Protein AF-C0CRW0-F1 (afdb_monomer_lite)

Organism: Blautia hydrogenotrophica (strain DSM 10507 / JCM 14656 / S5a33) (NCBI:txid476272)

Foldseek 3Di:
DDDDPPPPPDPDDPPPPPDDQLLLDPPPDDDDDDDPVVSLLVVLVVLLCCCLVVLDELVVSCVRNVHDSVSNVCSLAPVCCVVPVPSSVSSVVSHVVCVVCVVVVVVVVVVVVVVVVVVD

Structure (mmCIF, N/CA/C/O backbone):
data_AF-C0CRW0-F1
#
_entry.id   AF-C0CRW0-F1
#
loop_
_atom_site.group_PDB
_atom_site.id
_atom_site.type_symbol
_atom_site.label_atom_id
_atom_site.label_alt_id
_atom_site.label_comp_id
_atom_site.label_asym_id
_atom_site.label_entity_id
_atom_site.label_seq_id
_atom_site.pdbx_PDB_ins_code
_atom_site.Cartn_x
_atom_site.Cartn_y
_atom_site.Cartn_z
_atom_site.occupancy
_atom_site.B_iso_or_equiv
_atom_site.auth_seq_id
_atom_site.auth_comp_id
_atom_site.auth_asym_id
_atom_site.auth_atom_id
_atom_site.pdbx_PDB_model_num
ATOM 1 N N . MET A 1 1 ? -3.087 -41.222 -7.190 1.00 38.38 1 MET A N 1
ATOM 2 C CA . MET A 1 1 ? -2.159 -40.185 -7.693 1.00 38.38 1 MET A CA 1
ATOM 3 C C . MET A 1 1 ? -2.960 -38.925 -7.987 1.00 38.38 1 MET A C 1
ATOM 5 O O . MET A 1 1 ? -3.630 -38.859 -9.009 1.00 38.38 1 MET A O 1
ATOM 9 N N . PHE A 1 2 ? -2.995 -37.972 -7.055 1.00 33.22 2 PHE A N 1
ATOM 10 C CA . PHE A 1 2 ? -3.750 -36.730 -7.232 1.00 33.22 2 PHE A CA 1
ATOM 11 C C . PHE A 1 2 ? -2.905 -35.746 -8.040 1.00 33.22 2 PHE A C 1
ATOM 13 O O . PHE A 1 2 ? -1.959 -35.157 -7.524 1.00 33.22 2 PHE A O 1
ATOM 20 N N . GLY A 1 3 ? -3.226 -35.621 -9.329 1.00 33.12 3 GLY A N 1
ATOM 21 C CA . GLY A 1 3 ? -2.618 -34.647 -10.228 1.00 33.12 3 GLY A CA 1
ATOM 22 C C . GLY A 1 3 ? -2.916 -33.226 -9.758 1.00 33.12 3 GLY A C 1
ATOM 23 O O . GLY A 1 3 ? -4.021 -32.714 -9.942 1.00 33.12 3 GLY A O 1
ATOM 24 N N . VAL A 1 4 ? -1.921 -32.594 -9.141 1.00 36.91 4 VAL A N 1
ATOM 25 C CA . VAL A 1 4 ? -1.934 -31.174 -8.795 1.00 36.91 4 VAL A CA 1
ATOM 26 C C . VAL A 1 4 ? -1.886 -30.396 -10.108 1.00 36.91 4 VAL A C 1
ATOM 28 O O . VAL A 1 4 ? -0.855 -30.323 -10.768 1.00 36.91 4 VAL A O 1
ATOM 31 N N . LYS A 1 5 ? -3.033 -29.852 -10.528 1.00 34.50 5 LYS A N 1
ATOM 32 C CA . LYS A 1 5 ? -3.110 -28.942 -11.674 1.00 34.50 5 LYS A CA 1
ATOM 33 C C . LYS A 1 5 ? -2.309 -27.682 -11.351 1.00 34.50 5 LYS A C 1
ATOM 35 O O . LYS A 1 5 ? -2.785 -26.810 -10.624 1.00 34.50 5 LYS A O 1
ATOM 40 N N . GLU A 1 6 ? -1.112 -27.588 -11.915 1.00 35.00 6 GLU A N 1
ATOM 41 C CA . GLU A 1 6 ? -0.299 -26.376 -11.950 1.00 35.00 6 GLU A CA 1
ATOM 42 C C . GLU A 1 6 ? -1.090 -25.251 -12.627 1.00 35.00 6 GLU A C 1
ATOM 44 O O . GLU A 1 6 ? -1.242 -25.193 -13.851 1.00 35.00 6 GLU A O 1
ATOM 49 N N . LYS A 1 7 ? -1.623 -24.330 -11.821 1.00 37.19 7 LYS A N 1
ATOM 50 C CA . LYS A 1 7 ? -2.166 -23.075 -12.333 1.00 37.19 7 LYS A CA 1
ATOM 51 C C . LYS A 1 7 ? -1.000 -22.181 -12.737 1.00 37.19 7 LYS A C 1
ATOM 53 O O . LYS A 1 7 ? -0.491 -21.405 -11.936 1.00 37.19 7 LYS A O 1
ATOM 58 N N . LYS A 1 8 ? -0.595 -22.301 -14.004 1.00 34.94 8 LYS A N 1
ATOM 59 C CA . LYS A 1 8 ? 0.290 -21.354 -14.690 1.00 34.94 8 LYS A CA 1
ATOM 60 C C . LYS A 1 8 ? -0.346 -19.964 -14.613 1.00 34.94 8 LYS A C 1
ATOM 62 O O . LYS A 1 8 ? -1.304 -19.676 -15.327 1.00 34.94 8 LYS A O 1
ATOM 67 N N . ASN A 1 9 ? 0.152 -19.119 -13.718 1.00 34.34 9 ASN A N 1
ATOM 68 C CA . ASN A 1 9 ? -0.249 -17.722 -13.653 1.00 34.34 9 ASN A CA 1
ATOM 69 C C . ASN A 1 9 ? 0.609 -16.963 -14.677 1.00 34.34 9 ASN A C 1
ATOM 71 O O . ASN A 1 9 ? 1.774 -16.661 -14.427 1.00 34.34 9 ASN A O 1
ATOM 75 N N . LEU A 1 10 ? 0.061 -16.771 -15.880 1.00 39.09 10 LEU A N 1
ATOM 76 C CA . LEU A 1 10 ? 0.697 -16.004 -16.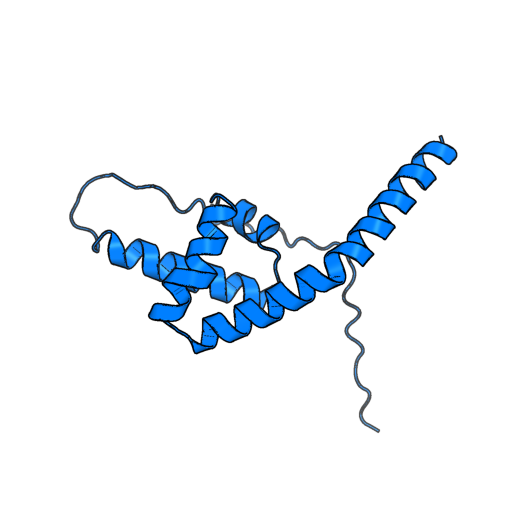950 1.00 39.09 10 LEU A CA 1
ATOM 77 C C . LEU A 1 10 ? 0.865 -14.533 -16.516 1.00 39.09 10 LEU A C 1
ATOM 79 O O . LEU A 1 10 ? -0.101 -13.927 -16.041 1.00 39.09 10 LEU A O 1
ATOM 83 N N . PRO A 1 11 ? 2.039 -13.912 -16.727 1.00 39.12 11 PRO A N 1
ATOM 84 C CA . PRO A 1 11 ? 2.223 -12.490 -16.488 1.00 39.12 11 PRO A CA 1
ATOM 85 C C . PRO A 1 11 ? 1.564 -11.704 -17.627 1.00 39.12 11 PRO A C 1
ATOM 87 O O . PRO A 1 11 ? 2.028 -11.750 -18.760 1.00 39.12 11 PRO A O 1
ATOM 90 N N . GLY A 1 12 ? 0.495 -10.960 -17.335 1.00 40.34 12 GLY A N 1
ATOM 91 C CA . GLY A 1 12 ? -0.013 -9.955 -18.280 1.00 40.34 12 GLY A CA 1
ATOM 92 C C . GLY A 1 12 ? -1.493 -10.007 -18.640 1.00 40.34 12 GLY A C 1
ATOM 93 O O . GLY A 1 12 ? -1.842 -9.634 -19.751 1.00 40.34 12 GLY A O 1
ATOM 94 N N . GLN A 1 13 ? -2.382 -10.377 -17.718 1.00 27.84 13 GLN A N 1
ATOM 95 C CA . GLN A 1 13 ? -3.794 -10.008 -17.850 1.00 27.84 13 GLN A CA 1
ATOM 96 C C . GLN A 1 13 ? -4.194 -9.090 -16.697 1.00 27.84 13 GLN A C 1
ATOM 98 O O . GLN A 1 13 ? -4.720 -9.520 -15.673 1.00 27.84 13 GLN A O 1
ATOM 103 N N . VAL A 1 14 ? -3.931 -7.792 -16.869 1.00 35.91 14 VAL A N 1
ATOM 104 C CA . VAL A 1 14 ? -4.728 -6.756 -16.204 1.00 35.91 14 VAL A CA 1
ATOM 105 C C . VAL A 1 14 ? -6.151 -6.940 -16.711 1.00 35.91 14 VAL A C 1
ATOM 107 O O . 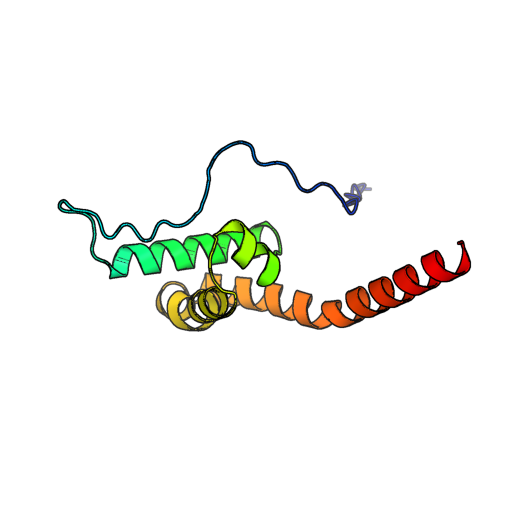VAL A 1 14 ? -6.472 -6.547 -17.828 1.00 35.91 14 VAL A O 1
ATOM 110 N N . LYS A 1 15 ? -6.990 -7.613 -15.920 1.00 29.75 15 LYS A N 1
ATOM 111 C CA . LYS A 1 15 ? -8.422 -7.669 -16.187 1.00 29.75 15 LYS A CA 1
ATOM 112 C C . LYS A 1 15 ? -8.930 -6.232 -16.196 1.00 29.75 15 LYS A C 1
ATOM 114 O O . LYS A 1 15 ? -8.904 -5.566 -15.159 1.00 29.75 15 LYS A O 1
ATOM 119 N N . GLU A 1 16 ? -9.360 -5.754 -17.360 1.00 31.44 16 GLU A N 1
ATOM 120 C CA . GLU A 1 16 ? -10.208 -4.573 -17.452 1.00 31.44 16 GLU A CA 1
ATOM 121 C C . GLU A 1 16 ? -11.491 -4.875 -16.676 1.00 31.44 16 GLU A C 1
ATOM 123 O O . GLU A 1 16 ? -12.440 -5.473 -17.181 1.00 31.44 16 GLU A O 1
ATOM 128 N N . HIS A 1 17 ? -11.510 -4.496 -15.401 1.00 34.44 17 HIS A N 1
ATOM 129 C CA . HIS A 1 17 ? -12.745 -4.412 -14.648 1.00 34.44 17 HIS A CA 1
ATOM 130 C C . HIS A 1 17 ? -13.521 -3.218 -15.203 1.00 34.44 17 HIS A C 1
ATOM 132 O O . HIS A 1 17 ? -13.300 -2.075 -14.805 1.00 34.44 17 HIS A O 1
ATOM 138 N N . LYS A 1 18 ? -14.405 -3.496 -16.165 1.00 35.28 18 LYS A N 1
ATOM 139 C CA . LYS A 1 18 ? -15.432 -2.564 -16.626 1.00 35.28 18 LYS A CA 1
ATOM 140 C C . LYS A 1 18 ? -16.204 -2.028 -15.410 1.00 35.28 18 LYS A C 1
ATOM 142 O O . LYS A 1 18 ? -16.812 -2.798 -14.672 1.00 35.28 18 LYS A O 1
ATOM 147 N N . GLY A 1 19 ? -16.162 -0.707 -15.237 1.00 37.53 19 GLY A N 1
ATOM 148 C CA . GLY A 1 19 ? -17.216 0.090 -14.610 1.00 37.53 19 GLY A CA 1
ATOM 149 C C . GLY A 1 19 ? -17.359 0.013 -13.094 1.00 37.53 19 GLY A C 1
ATOM 150 O O . GLY A 1 19 ? -18.357 -0.517 -12.629 1.00 37.53 19 GLY A O 1
ATOM 151 N N . LYS A 1 20 ? -16.427 0.625 -12.351 1.00 38.69 20 LYS A N 1
ATOM 152 C CA . LYS A 1 20 ? -16.700 1.559 -11.236 1.00 38.69 20 LYS A CA 1
ATOM 153 C C . LYS A 1 20 ? -15.464 2.451 -11.130 1.00 38.69 20 LYS A C 1
ATOM 155 O O . LYS A 1 20 ? -14.394 1.943 -10.801 1.00 38.69 20 LYS A O 1
ATOM 160 N N . ASP A 1 21 ? -15.573 3.740 -11.434 1.00 39.72 21 ASP A N 1
ATOM 161 C CA . ASP A 1 21 ? -14.530 4.697 -11.064 1.00 39.72 21 ASP A CA 1
ATOM 162 C C . ASP A 1 21 ? -14.461 4.728 -9.530 1.00 39.72 21 ASP A C 1
ATOM 164 O O . ASP A 1 21 ? -15.139 5.521 -8.883 1.00 39.72 21 ASP A O 1
ATOM 168 N N . LEU A 1 22 ? -13.655 3.852 -8.913 1.00 47.34 22 LEU A N 1
ATOM 169 C CA . LEU A 1 22 ? -13.299 3.931 -7.490 1.00 47.34 22 LEU A CA 1
ATOM 170 C C . LEU A 1 22 ? -12.311 5.089 -7.273 1.00 47.34 22 LEU A C 1
ATOM 172 O O . LEU A 1 22 ? -11.294 4.963 -6.595 1.00 47.34 22 LEU A O 1
ATOM 176 N N . ARG A 1 23 ? -12.598 6.255 -7.854 1.00 46.44 23 ARG A N 1
ATOM 177 C CA . ARG A 1 23 ? -12.066 7.502 -7.335 1.00 46.44 23 ARG A CA 1
ATOM 178 C C . ARG A 1 23 ? -12.862 7.736 -6.066 1.00 46.44 23 ARG A C 1
ATOM 180 O O . ARG A 1 23 ? -13.997 8.192 -6.125 1.00 46.44 23 ARG A O 1
ATOM 187 N N . ILE A 1 24 ? -12.289 7.332 -4.937 1.00 52.66 24 ILE A N 1
ATOM 188 C CA . ILE A 1 24 ? -12.845 7.539 -3.600 1.00 52.66 24 ILE A CA 1
ATOM 189 C C . ILE A 1 24 ? -12.991 9.062 -3.450 1.00 52.66 24 ILE A C 1
ATOM 191 O O . ILE A 1 24 ? -12.021 9.798 -3.257 1.00 52.66 24 ILE A O 1
ATOM 195 N N . HIS A 1 25 ? -14.192 9.546 -3.777 1.00 45.16 25 HIS A N 1
ATOM 196 C CA . HIS A 1 25 ? -14.472 10.951 -4.004 1.00 45.16 25 HIS A CA 1
ATOM 197 C C . HIS A 1 25 ? -14.239 11.704 -2.697 1.00 45.16 25 HIS A C 1
ATOM 199 O O . HIS A 1 25 ? -14.829 11.375 -1.675 1.00 45.16 25 HIS A O 1
ATOM 205 N N . CYS A 1 26 ? -13.459 12.780 -2.719 1.00 43.31 26 CYS A N 1
ATOM 206 C CA . CYS A 1 26 ? -13.577 13.806 -1.688 1.00 43.31 26 CYS A CA 1
ATOM 207 C C . CYS A 1 26 ? -14.964 14.474 -1.838 1.00 43.31 26 CYS A C 1
ATOM 209 O O . CYS A 1 26 ? -15.065 15.555 -2.410 1.00 43.31 26 CYS A O 1
ATOM 211 N N . LYS A 1 27 ? -16.063 13.806 -1.453 1.00 43.22 27 LYS A N 1
ATOM 212 C CA . LYS A 1 27 ? -17.395 14.422 -1.404 1.00 43.22 27 LYS A CA 1
ATOM 213 C C . LYS A 1 27 ? -17.487 15.236 -0.120 1.00 43.22 27 LYS A C 1
ATOM 215 O O . LYS A 1 27 ? -18.125 14.826 0.839 1.00 43.22 27 LYS A O 1
ATOM 220 N N . ASN A 1 28 ? -16.879 16.418 -0.129 1.00 46.22 28 ASN A N 1
ATOM 221 C CA . ASN A 1 28 ? -17.463 17.535 0.603 1.00 46.22 28 ASN A CA 1
ATOM 222 C C . ASN A 1 28 ? -18.630 18.046 -0.246 1.00 46.22 28 ASN A C 1
ATOM 224 O O . ASN A 1 28 ? -18.483 18.981 -1.026 1.00 46.22 28 ASN A O 1
ATOM 228 N N . SER A 1 29 ? -19.778 17.384 -0.159 1.00 42.66 29 SER A N 1
ATOM 229 C CA . SER A 1 29 ? -21.022 17.930 -0.691 1.00 42.66 29 SER A CA 1
ATOM 230 C C . SER A 1 29 ? -22.182 17.359 0.109 1.00 42.66 29 SER A C 1
ATOM 232 O O . SER A 1 29 ? -22.571 16.218 -0.116 1.00 42.66 29 SER A O 1
ATOM 234 N N . SER A 1 30 ? -22.650 18.178 1.051 1.00 50.38 30 SER A N 1
ATOM 235 C CA . SER A 1 30 ? -24.062 18.450 1.331 1.00 50.38 30 SER A CA 1
ATOM 236 C C . SER A 1 30 ? -24.978 17.246 1.609 1.00 50.38 30 SER A C 1
ATOM 238 O O . SER A 1 30 ? -25.162 16.387 0.759 1.00 50.38 30 SER A O 1
ATOM 240 N N . PHE A 1 31 ? -25.668 17.301 2.754 1.00 41.66 31 PHE A N 1
ATOM 241 C CA . PHE A 1 31 ? -26.795 16.450 3.177 1.00 41.66 31 PHE A CA 1
ATOM 242 C C . PHE A 1 31 ? -26.431 15.141 3.910 1.00 41.66 31 PHE A C 1
ATOM 244 O O . PHE A 1 31 ? -26.306 14.077 3.319 1.00 41.66 31 PHE A O 1
ATOM 251 N N . GLY A 1 32 ? -26.324 15.241 5.243 1.00 52.97 32 GLY A N 1
ATOM 252 C CA . GLY A 1 32 ? -26.782 14.215 6.199 1.00 52.97 32 GLY A CA 1
ATOM 253 C C . GLY A 1 32 ? -26.197 12.798 6.125 1.00 52.97 32 GLY A C 1
ATOM 254 O O . GLY A 1 32 ? -26.875 11.867 6.549 1.00 52.97 32 GLY A O 1
ATOM 255 N N . GLY A 1 33 ? -24.992 12.616 5.581 1.00 49.47 33 GLY A N 1
ATOM 256 C CA . GLY A 1 33 ? -24.321 11.313 5.474 1.00 49.47 33 GLY A CA 1
ATOM 257 C C . GLY A 1 33 ? -23.489 10.919 6.707 1.00 49.47 33 GLY A C 1
ATOM 258 O O . GLY A 1 33 ? -23.242 11.770 7.565 1.00 49.47 33 GLY A O 1
ATOM 259 N N . PRO A 1 34 ? -23.048 9.643 6.790 1.00 51.53 34 PRO A N 1
ATOM 260 C CA . PRO A 1 34 ? -22.268 9.106 7.908 1.00 51.53 34 PRO A CA 1
ATOM 261 C C . PRO A 1 34 ? -21.008 9.938 8.171 1.00 51.53 34 PRO A C 1
ATOM 263 O O . PRO A 1 34 ? -20.503 10.642 7.291 1.00 51.53 34 PRO A O 1
ATOM 266 N N . SER A 1 35 ? -20.533 9.904 9.414 1.00 62.19 35 SER A N 1
ATOM 267 C CA . SER A 1 35 ? -19.481 10.794 9.892 1.00 62.19 35 SER A CA 1
ATOM 268 C C . SER A 1 35 ? -18.201 10.644 9.056 1.00 62.19 35 SER A C 1
ATOM 270 O O . SER A 1 35 ? -17.893 9.577 8.531 1.00 62.19 35 SER A O 1
ATOM 272 N N . LEU A 1 36 ? -17.401 11.711 8.946 1.00 61.91 36 LEU A N 1
ATOM 273 C CA . LEU A 1 36 ? -16.122 11.691 8.211 1.00 61.91 36 LEU A CA 1
ATOM 274 C C . LEU A 1 36 ? -15.167 10.567 8.661 1.00 61.91 36 LEU A C 1
ATOM 276 O O . LEU A 1 36 ? -14.250 10.218 7.917 1.00 61.91 36 LEU A O 1
ATOM 280 N N . LYS A 1 37 ? -15.356 10.025 9.871 1.00 66.81 37 LYS A N 1
ATOM 281 C CA . LYS A 1 37 ? -14.587 8.893 10.391 1.00 66.81 37 LYS A CA 1
ATOM 282 C C . LYS A 1 37 ? -14.972 7.588 9.696 1.00 66.81 37 LYS A C 1
ATOM 284 O O . LYS A 1 37 ? -14.079 6.922 9.181 1.00 66.81 37 LYS A O 1
ATOM 289 N N . ASP A 1 38 ? -16.265 7.314 9.556 1.00 73.56 38 ASP A N 1
ATOM 290 C CA . ASP A 1 38 ? -16.788 6.072 8.970 1.00 73.56 38 ASP A CA 1
ATOM 291 C C . ASP A 1 38 ? -16.273 5.868 7.533 1.00 73.56 38 ASP A C 1
ATOM 293 O O . ASP A 1 38 ? -15.786 4.801 7.169 1.00 73.56 38 ASP A O 1
ATOM 297 N N . TYR A 1 39 ? -16.234 6.943 6.740 1.00 80.19 39 TYR A N 1
ATOM 298 C CA . TYR A 1 39 ? -15.705 6.920 5.371 1.00 80.19 39 TYR A CA 1
ATOM 299 C C . TYR A 1 39 ? -14.211 6.552 5.281 1.00 80.19 39 TYR A C 1
ATOM 301 O O . TYR A 1 39 ? -13.756 5.921 4.322 1.00 80.19 39 TYR A O 1
ATOM 309 N N . ILE A 1 40 ? -13.411 6.974 6.263 1.00 81.31 40 ILE A N 1
ATOM 310 C CA . ILE A 1 40 ? -11.972 6.680 6.295 1.00 81.31 40 ILE A CA 1
ATOM 311 C C . ILE A 1 40 ? -11.739 5.231 6.737 1.00 81.31 40 ILE A C 1
ATOM 313 O O . ILE A 1 40 ? -10.811 4.583 6.242 1.00 81.31 40 ILE A O 1
ATOM 317 N N . GLU A 1 41 ? -12.579 4.731 7.639 1.00 83.44 41 GLU A N 1
ATOM 318 C CA . GLU A 1 41 ? -12.537 3.358 8.139 1.00 83.44 41 GLU A CA 1
ATOM 319 C C . GLU A 1 41 ? -12.929 2.354 7.048 1.00 83.44 41 GLU A C 1
ATOM 321 O O . GLU A 1 41 ? -12.159 1.432 6.759 1.00 83.44 41 GLU A O 1
ATOM 326 N N . GLU A 1 42 ? -14.046 2.590 6.355 1.00 85.56 42 GLU A N 1
ATOM 327 C CA . GLU A 1 42 ? -14.484 1.770 5.218 1.00 85.56 42 GLU A CA 1
ATOM 328 C C . GLU A 1 42 ? -13.409 1.708 4.125 1.00 85.56 42 GLU A C 1
ATOM 330 O O . GLU A 1 42 ? -13.041 0.624 3.659 1.00 85.56 42 GLU A O 1
ATOM 335 N N . ARG A 1 43 ? -12.804 2.856 3.783 1.00 87.31 43 ARG A N 1
ATOM 336 C CA . ARG A 1 43 ? -11.710 2.915 2.803 1.00 87.31 43 ARG A CA 1
ATOM 337 C C . ARG A 1 43 ? -10.520 2.049 3.211 1.00 87.31 43 ARG A C 1
ATOM 339 O O . ARG A 1 43 ? -9.947 1.358 2.365 1.00 87.31 43 ARG A O 1
ATOM 346 N N . ALA A 1 44 ? -10.106 2.105 4.477 1.00 88.19 44 ALA A N 1
ATOM 347 C CA . ALA A 1 44 ? -8.960 1.335 4.956 1.00 88.19 44 ALA A CA 1
ATOM 348 C C . ALA A 1 44 ? -9.209 -0.176 4.819 1.00 88.19 44 ALA A C 1
ATOM 350 O O . ALA A 1 44 ? -8.321 -0.910 4.374 1.00 88.19 44 ALA A O 1
ATOM 351 N N . ILE A 1 45 ? -10.429 -0.624 5.124 1.00 89.69 45 ILE A N 1
ATOM 352 C CA . ILE A 1 45 ? -10.846 -2.024 4.998 1.00 89.69 45 ILE A CA 1
ATOM 353 C C . ILE A 1 45 ? -10.888 -2.457 3.524 1.00 89.69 45 ILE A C 1
ATOM 355 O O . ILE A 1 45 ? -10.354 -3.514 3.178 1.00 89.69 45 ILE A O 1
ATOM 359 N N . GLU A 1 46 ? -11.455 -1.646 2.628 1.00 90.25 46 GLU A N 1
ATOM 360 C CA . GLU A 1 46 ? -11.487 -1.945 1.188 1.00 90.25 46 GLU A CA 1
ATOM 361 C C . GLU A 1 46 ? -10.083 -2.071 0.581 1.00 90.25 46 GLU A C 1
ATOM 363 O O . GLU A 1 46 ? -9.792 -3.022 -0.154 1.00 90.25 46 GLU A O 1
ATOM 368 N N . ILE A 1 47 ? -9.190 -1.134 0.916 1.00 90.94 47 ILE A N 1
ATOM 369 C CA . ILE A 1 47 ? -7.790 -1.137 0.478 1.00 90.94 47 ILE A CA 1
ATOM 370 C C . ILE A 1 47 ? -7.084 -2.410 0.952 1.00 90.94 47 ILE A C 1
ATOM 372 O O . ILE A 1 47 ? -6.384 -3.058 0.169 1.00 90.94 47 ILE A O 1
ATOM 376 N N . ALA A 1 48 ? -7.269 -2.779 2.219 1.00 91.06 48 ALA A N 1
ATOM 377 C CA . ALA A 1 48 ? -6.648 -3.956 2.810 1.00 91.06 48 ALA A CA 1
ATOM 378 C C . ALA A 1 48 ? -7.113 -5.251 2.137 1.00 91.06 48 ALA A C 1
ATOM 380 O O . ALA A 1 48 ? -6.290 -6.068 1.719 1.00 91.06 48 ALA A O 1
ATOM 381 N N . ASN A 1 49 ? -8.426 -5.394 1.954 1.00 91.81 49 ASN A N 1
ATOM 382 C CA . ASN A 1 49 ? -9.019 -6.536 1.266 1.00 91.81 49 ASN A CA 1
ATOM 383 C C . ASN A 1 49 ? -8.516 -6.652 -0.175 1.00 91.81 49 ASN A C 1
ATOM 385 O O . ASN A 1 49 ? -8.214 -7.750 -0.641 1.00 91.81 49 ASN A O 1
ATOM 389 N N . TYR A 1 50 ? -8.368 -5.527 -0.878 1.00 92.44 50 TYR A N 1
ATOM 390 C CA . TYR A 1 50 ? -7.813 -5.525 -2.227 1.00 92.44 50 TYR A CA 1
ATOM 391 C C . TYR A 1 50 ? -6.351 -5.994 -2.264 1.00 92.44 50 TYR A C 1
ATOM 393 O O . TYR A 1 50 ? -5.985 -6.785 -3.135 1.00 92.44 50 TYR A O 1
ATOM 401 N N . ILE A 1 51 ? -5.521 -5.540 -1.318 1.00 91.50 51 ILE A N 1
ATOM 402 C CA . ILE A 1 51 ? -4.112 -5.951 -1.224 1.00 91.50 51 ILE A CA 1
ATOM 403 C C . ILE A 1 51 ? -4.006 -7.455 -0.981 1.00 91.50 51 ILE A C 1
ATOM 405 O O . ILE A 1 51 ? -3.236 -8.112 -1.671 1.00 91.50 51 ILE A O 1
ATOM 409 N N . VAL A 1 52 ? -4.790 -8.003 -0.049 1.00 91.88 52 VAL A N 1
ATOM 410 C CA . VAL A 1 52 ? -4.755 -9.438 0.275 1.00 91.88 52 VAL A CA 1
ATOM 411 C C . VAL A 1 52 ? -5.293 -10.285 -0.880 1.00 91.88 52 VAL A C 1
ATOM 413 O O . VAL A 1 52 ? -4.698 -11.302 -1.225 1.00 91.88 52 VAL A O 1
ATOM 416 N N . LYS A 1 53 ? -6.386 -9.859 -1.522 1.00 92.25 53 LYS A N 1
ATOM 417 C CA . LYS A 1 53 ? -7.024 -10.614 -2.609 1.00 92.25 53 LYS A CA 1
ATOM 418 C C . LYS A 1 53 ? -6.171 -10.682 -3.876 1.00 92.25 53 LYS A C 1
ATOM 420 O O . LYS A 1 53 ? -6.061 -11.743 -4.481 1.00 92.25 53 LYS A O 1
ATOM 425 N N . GLU A 1 54 ? -5.593 -9.556 -4.288 1.00 91.00 54 GLU A N 1
ATOM 426 C CA . GLU A 1 54 ? -4.857 -9.447 -5.557 1.00 91.00 54 GLU A CA 1
ATOM 427 C C . GLU A 1 54 ? -3.333 -9.498 -5.377 1.00 91.00 54 GLU A C 1
ATOM 429 O O . GLU A 1 54 ? -2.589 -9.347 -6.344 1.00 91.00 54 GLU A O 1
ATOM 434 N N . ASN A 1 55 ? -2.848 -9.658 -4.141 1.00 89.44 55 ASN A N 1
ATOM 435 C CA . ASN A 1 55 ? -1.434 -9.509 -3.779 1.00 89.44 55 ASN A CA 1
ATOM 436 C C . ASN A 1 55 ? -0.809 -8.201 -4.304 1.00 89.44 55 ASN A C 1
ATOM 438 O O . ASN A 1 55 ? 0.362 -8.142 -4.689 1.00 89.44 55 ASN A O 1
ATOM 442 N N . ALA A 1 56 ? -1.618 -7.140 -4.359 1.00 89.69 56 ALA A N 1
ATOM 443 C CA . ALA A 1 56 ? -1.276 -5.911 -5.054 1.00 89.69 56 ALA A CA 1
ATOM 444 C C . ALA A 1 56 ? -0.232 -5.078 -4.296 1.00 89.69 56 ALA A C 1
ATOM 446 O O . ALA A 1 56 ? -0.255 -4.942 -3.073 1.00 89.69 56 ALA A O 1
ATOM 447 N N . THR A 1 57 ? 0.651 -4.420 -5.048 1.00 90.81 57 THR A N 1
ATOM 448 C CA . THR A 1 57 ? 1.606 -3.459 -4.479 1.00 90.81 57 THR A CA 1
ATOM 449 C C . THR A 1 57 ? 0.916 -2.145 -4.108 1.00 90.81 57 THR A C 1
ATOM 451 O O . THR A 1 57 ? 0.002 -1.694 -4.799 1.00 90.81 57 THR A O 1
ATOM 454 N N . VAL A 1 58 ? 1.451 -1.426 -3.114 1.00 89.06 58 VAL A N 1
ATOM 455 C CA . VAL A 1 58 ? 0.974 -0.079 -2.724 1.00 89.06 58 VAL A CA 1
ATOM 456 C C . VAL A 1 58 ? 0.843 0.867 -3.923 1.00 89.06 58 VAL A C 1
ATOM 458 O O . VAL A 1 58 ? -0.082 1.670 -4.001 1.00 89.06 58 VAL A O 1
ATOM 461 N N . ARG A 1 59 ? 1.753 0.762 -4.901 1.00 87.19 59 ARG A N 1
ATOM 462 C CA . ARG A 1 59 ? 1.735 1.573 -6.128 1.00 87.19 59 ARG A CA 1
ATOM 463 C C . ARG A 1 59 ? 0.522 1.275 -7.013 1.00 87.19 59 ARG A C 1
ATOM 465 O O . ARG A 1 59 ? 0.003 2.201 -7.629 1.00 87.19 59 ARG A O 1
ATOM 472 N N . GLN A 1 60 ? 0.121 0.010 -7.120 1.00 88.62 60 GLN A N 1
ATOM 473 C CA . GLN A 1 60 ? -1.048 -0.407 -7.899 1.00 88.62 60 GLN A CA 1
ATOM 474 C C . GLN A 1 60 ? -2.336 -0.006 -7.187 1.00 88.62 60 GLN A C 1
ATOM 476 O O . GLN A 1 60 ? -3.220 0.571 -7.813 1.00 88.62 60 GLN A O 1
ATOM 481 N N . THR A 1 61 ? -2.399 -0.225 -5.876 1.00 89.62 61 THR A N 1
ATOM 482 C CA . THR A 1 61 ? -3.540 0.161 -5.043 1.00 89.62 61 THR A CA 1
ATOM 483 C C . THR A 1 61 ? -3.763 1.673 -5.081 1.00 89.62 61 THR A C 1
ATOM 485 O O . THR A 1 61 ? -4.855 2.124 -5.405 1.00 89.62 61 THR A O 1
ATOM 488 N N . ALA A 1 62 ? -2.709 2.474 -4.904 1.00 88.62 62 ALA A N 1
ATOM 489 C CA . ALA A 1 62 ? -2.775 3.934 -5.014 1.00 88.62 62 ALA A CA 1
ATOM 490 C C . ALA A 1 62 ? -3.365 4.413 -6.354 1.00 88.62 62 ALA A C 1
ATOM 492 O O . ALA A 1 62 ? -4.218 5.295 -6.379 1.00 88.62 62 ALA A O 1
ATOM 493 N N . LYS A 1 63 ? -2.952 3.796 -7.471 1.00 88.88 63 LYS A N 1
ATOM 494 C CA . LYS A 1 63 ? -3.500 4.110 -8.799 1.00 88.88 63 LYS A CA 1
ATOM 495 C C . LYS A 1 63 ? -4.974 3.729 -8.930 1.00 88.88 63 LYS A C 1
ATOM 497 O O . LYS A 1 63 ? -5.725 4.488 -9.524 1.00 88.88 63 LYS A O 1
ATOM 502 N N . LYS A 1 64 ? -5.370 2.573 -8.391 1.00 86.44 64 LYS A N 1
ATOM 503 C CA . LYS A 1 64 ? -6.743 2.065 -8.490 1.00 86.44 64 LYS A CA 1
ATOM 504 C C . LYS A 1 64 ? -7.739 2.905 -7.689 1.00 86.44 64 LYS A C 1
ATOM 506 O O . LYS A 1 64 ? -8.819 3.182 -8.186 1.00 86.44 64 LYS A O 1
ATOM 511 N N . PHE A 1 65 ? -7.362 3.303 -6.477 1.00 84.25 65 PHE A N 1
ATOM 512 C CA . PHE A 1 65 ? -8.227 4.056 -5.562 1.00 84.25 65 PHE A CA 1
ATOM 513 C C . PHE A 1 65 ? -8.084 5.584 -5.705 1.00 84.25 65 PHE A C 1
ATOM 515 O O . PHE A 1 65 ? -8.761 6.344 -5.015 1.00 84.25 65 PHE A O 1
ATOM 522 N N . GLY A 1 66 ? -7.182 6.056 -6.574 1.00 87.06 66 GLY A N 1
ATOM 523 C CA . GLY A 1 66 ? -6.954 7.486 -6.803 1.00 87.06 66 GLY A CA 1
ATOM 524 C C . GLY A 1 66 ? -6.363 8.228 -5.599 1.00 87.06 66 GLY A C 1
ATOM 525 O O . GLY A 1 66 ? -6.590 9.425 -5.445 1.00 87.06 66 GLY A O 1
ATOM 526 N N . VAL A 1 67 ? -5.613 7.533 -4.741 1.00 86.75 67 VAL A N 1
ATOM 527 C CA . VAL A 1 67 ? -5.025 8.080 -3.507 1.00 86.75 67 VAL A CA 1
ATOM 528 C C . VAL A 1 67 ? -3.501 8.090 -3.566 1.00 86.75 67 VAL A C 1
ATOM 530 O O . VAL A 1 67 ? -2.870 7.358 -4.329 1.00 86.75 67 VAL A O 1
ATOM 533 N N . SER A 1 68 ? -2.874 8.921 -2.733 1.00 88.00 68 SER A N 1
ATOM 534 C CA . SER A 1 68 ? -1.415 8.948 -2.646 1.00 88.00 68 SER A CA 1
ATOM 535 C C . SER A 1 68 ? -0.875 7.664 -2.000 1.00 88.00 68 SER A C 1
ATOM 537 O O . SER A 1 68 ? -1.513 7.067 -1.132 1.00 88.00 68 SER A O 1
ATOM 539 N N . LYS A 1 69 ? 0.342 7.248 -2.374 1.00 88.56 69 LYS A N 1
ATOM 540 C CA . LYS A 1 69 ? 0.990 6.066 -1.772 1.00 88.56 69 LYS A CA 1
ATOM 541 C C . LYS A 1 69 ? 1.147 6.202 -0.258 1.00 88.56 69 LYS A C 1
ATOM 543 O O . LYS A 1 69 ? 0.979 5.222 0.456 1.00 88.56 69 LYS A O 1
ATOM 548 N N . SER A 1 70 ? 1.465 7.405 0.218 1.00 87.06 70 SER A N 1
ATOM 549 C CA . SER A 1 70 ? 1.613 7.691 1.645 1.00 87.06 70 SER A CA 1
ATOM 550 C C . SER A 1 70 ? 0.279 7.564 2.378 1.00 87.06 70 SER A C 1
ATOM 552 O O . SER A 1 70 ? 0.253 7.069 3.498 1.00 87.06 70 SER A O 1
ATOM 554 N N . THR A 1 71 ? -0.833 7.940 1.732 1.00 89.31 71 THR A N 1
ATOM 555 C CA . THR A 1 71 ? -2.185 7.733 2.272 1.00 89.31 71 THR A CA 1
ATOM 556 C C . THR A 1 71 ? -2.495 6.245 2.411 1.00 89.31 71 THR A C 1
ATOM 558 O O . THR A 1 71 ? -2.907 5.827 3.483 1.00 89.31 71 THR A O 1
ATOM 561 N N . VAL A 1 72 ? -2.208 5.437 1.381 1.00 89.75 72 VAL A N 1
ATOM 562 C CA . VAL A 1 72 ? -2.390 3.972 1.439 1.00 89.75 72 VAL A CA 1
ATOM 563 C C . VAL A 1 72 ? -1.548 3.354 2.553 1.00 89.75 72 VAL A C 1
ATOM 565 O O . VAL A 1 72 ? -2.034 2.496 3.279 1.00 89.75 72 VAL A O 1
ATOM 568 N N . HIS A 1 73 ? -0.297 3.795 2.713 1.00 89.75 73 HIS A N 1
ATOM 569 C CA . HIS A 1 73 ? 0.548 3.318 3.805 1.00 89.75 73 HIS A CA 1
ATOM 570 C C . HIS A 1 73 ? -0.069 3.627 5.168 1.00 89.75 73 HIS A C 1
ATOM 572 O O . HIS A 1 73 ? -0.290 2.692 5.926 1.00 89.75 73 HIS A O 1
ATOM 578 N N . LYS A 1 74 ? -0.411 4.893 5.442 1.00 89.88 74 LYS A N 1
ATOM 579 C CA . LYS A 1 74 ? -1.042 5.294 6.710 1.00 89.88 74 LYS A CA 1
ATOM 580 C C . LYS A 1 74 ? -2.338 4.523 6.975 1.00 89.88 74 LYS A C 1
ATOM 582 O O . LYS A 1 74 ? -2.556 4.057 8.089 1.00 89.88 74 LYS A O 1
ATOM 587 N N . ASP A 1 75 ? -3.169 4.334 5.951 1.00 89.50 75 ASP A N 1
ATOM 588 C CA . ASP A 1 75 ? -4.417 3.573 6.063 1.00 89.50 75 ASP A CA 1
ATOM 589 C C . ASP A 1 75 ? -4.167 2.114 6.472 1.00 89.50 75 ASP A C 1
ATOM 591 O O . ASP A 1 75 ? -4.843 1.607 7.360 1.00 89.50 75 ASP A O 1
ATOM 595 N N . VAL A 1 76 ? -3.175 1.447 5.876 1.00 88.25 76 VAL A N 1
ATOM 596 C CA . VAL A 1 76 ? -2.902 0.019 6.119 1.00 88.25 76 VAL A CA 1
ATOM 597 C C . VAL A 1 76 ? -2.093 -0.220 7.396 1.00 88.25 76 VAL A C 1
ATOM 599 O O . VAL A 1 76 ? -2.297 -1.233 8.060 1.00 88.25 76 VAL A O 1
ATOM 602 N N . THR A 1 77 ? -1.157 0.665 7.748 1.00 87.19 77 THR A N 1
ATOM 603 C CA . THR A 1 77 ? -0.273 0.451 8.907 1.00 87.19 77 THR A CA 1
ATOM 604 C C . THR A 1 77 ? -0.816 1.036 10.199 1.00 87.19 77 THR A C 1
ATOM 606 O O . THR A 1 77 ? -0.642 0.419 11.244 1.00 87.19 77 THR A O 1
ATOM 609 N N . GLU 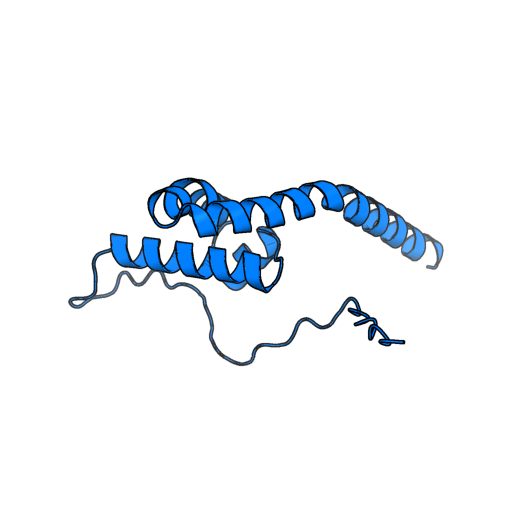A 1 78 ? -1.445 2.211 10.151 1.00 87.88 78 GLU A N 1
ATOM 610 C CA . GLU A 1 78 ? -1.920 2.901 11.356 1.00 87.88 78 GLU A CA 1
ATOM 611 C C . GLU A 1 78 ? -3.404 2.606 11.581 1.00 87.88 78 GLU A C 1
ATOM 613 O O . GLU A 1 78 ? -3.776 2.017 12.594 1.00 87.88 78 GLU A O 1
ATOM 618 N N . ARG A 1 79 ? -4.253 2.953 10.607 1.00 87.44 79 ARG A N 1
ATOM 619 C CA . ARG A 1 79 ? -5.716 2.928 10.779 1.00 87.44 79 ARG A CA 1
ATOM 620 C C . ARG A 1 79 ? -6.275 1.512 10.822 1.00 87.44 79 ARG A C 1
ATOM 622 O O . ARG A 1 79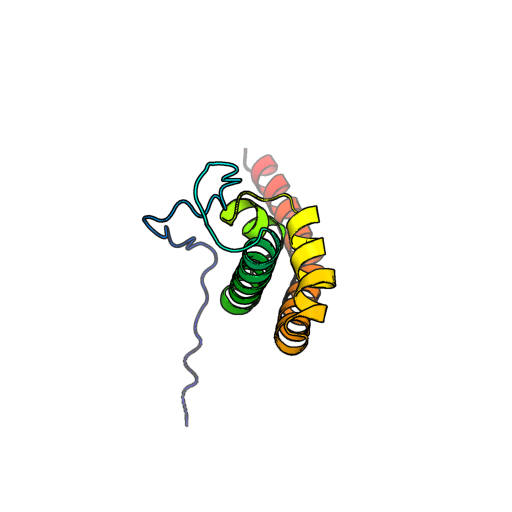 ? -7.012 1.156 11.734 1.00 87.44 79 ARG A O 1
ATOM 629 N N . LEU A 1 80 ? -5.876 0.673 9.872 1.00 89.06 80 LEU A N 1
ATOM 630 C CA . LEU A 1 80 ? -6.342 -0.708 9.793 1.00 89.06 80 LEU A CA 1
ATOM 631 C C . LEU A 1 80 ? -5.918 -1.540 11.008 1.00 89.06 80 LEU A C 1
ATOM 633 O O . LEU A 1 80 ? -6.658 -2.428 11.411 1.00 89.06 80 LEU A O 1
ATOM 637 N N . CYS A 1 81 ? -4.763 -1.249 11.611 1.00 88.25 81 CYS A N 1
ATOM 638 C CA . CYS A 1 81 ? -4.303 -1.950 12.810 1.00 88.25 81 CYS A CA 1
ATOM 639 C C . CYS A 1 81 ? -5.259 -1.736 13.998 1.00 88.25 81 CYS A C 1
ATOM 641 O O . CYS A 1 81 ? -5.496 -2.662 14.768 1.00 88.25 81 CYS A O 1
ATOM 643 N N . GLN A 1 82 ? -5.843 -0.538 14.104 1.00 85.88 82 GLN A N 1
ATOM 644 C CA . GLN A 1 82 ? -6.806 -0.182 15.150 1.00 85.88 82 GLN A CA 1
ATOM 645 C C . GLN A 1 82 ? -8.194 -0.791 14.904 1.00 85.88 82 GLN A C 1
ATOM 647 O O . GLN A 1 82 ? -8.875 -1.147 15.859 1.00 85.88 82 GLN A O 1
ATOM 652 N N . LEU A 1 83 ? -8.600 -0.934 13.638 1.00 86.38 83 LEU A N 1
ATOM 653 C CA . LEU A 1 83 ? -9.919 -1.459 13.261 1.00 86.38 83 LEU A CA 1
ATOM 654 C C . LEU A 1 83 ? -9.947 -2.989 13.185 1.00 86.38 83 LEU A C 1
ATOM 656 O O . LEU A 1 83 ? -10.839 -3.639 13.721 1.00 86.38 83 LEU A O 1
ATOM 660 N N . ASN A 1 84 ? -8.984 -3.576 12.473 1.00 86.31 84 ASN A N 1
ATOM 661 C CA . ASN A 1 84 ? -8.900 -5.011 12.242 1.00 86.31 84 ASN A CA 1
ATOM 662 C C . ASN A 1 84 ? -7.429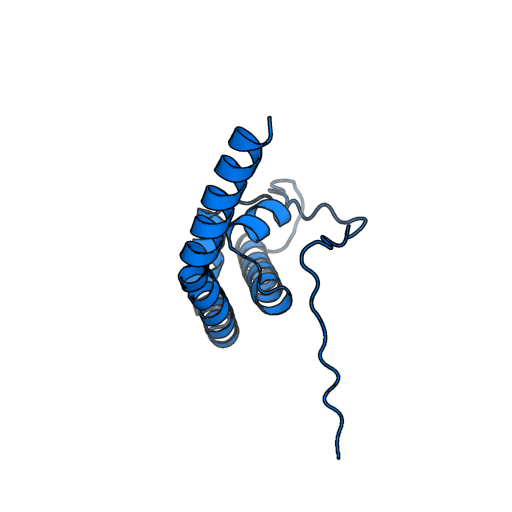 -5.473 12.200 1.00 86.31 84 ASN A C 1
ATOM 664 O O . ASN A 1 84 ? -6.817 -5.547 11.123 1.00 86.31 84 ASN A O 1
ATOM 668 N N . PRO A 1 85 ? -6.856 -5.849 13.358 1.00 89.19 85 PRO A N 1
ATOM 669 C CA . PRO A 1 85 ? -5.459 -6.270 13.440 1.00 89.19 85 PRO A CA 1
ATOM 670 C C . PRO A 1 85 ? -5.180 -7.559 12.652 1.00 89.19 85 PRO A C 1
ATOM 672 O O . PRO A 1 85 ? -4.060 -7.771 12.175 1.00 89.19 85 PRO A O 1
ATOM 675 N N . MET A 1 86 ? -6.189 -8.415 12.454 1.00 90.50 86 MET A N 1
ATOM 676 C CA . MET A 1 86 ? -6.020 -9.663 11.710 1.00 90.50 86 MET A CA 1
ATOM 677 C C . MET A 1 86 ? -5.800 -9.415 10.223 1.00 90.50 86 MET A C 1
ATOM 679 O O . MET A 1 86 ? -4.849 -9.943 9.639 1.00 90.50 86 MET A O 1
ATOM 683 N N . LEU A 1 87 ? -6.627 -8.556 9.629 1.00 89.38 87 LEU A N 1
ATOM 684 C CA . LEU A 1 87 ? -6.481 -8.165 8.231 1.00 89.38 87 LEU A CA 1
ATOM 685 C C . LEU A 1 87 ? -5.195 -7.352 8.011 1.00 89.38 87 LEU A C 1
ATOM 687 O O . LEU A 1 87 ? -4.511 -7.540 7.003 1.00 89.38 87 LEU A O 1
ATOM 691 N N . ALA A 1 88 ? -4.807 -6.518 8.983 1.00 90.44 88 ALA A N 1
ATOM 692 C CA . ALA A 1 88 ? -3.547 -5.777 8.943 1.00 90.44 88 ALA A CA 1
ATOM 693 C C . ALA A 1 88 ? -2.322 -6.700 8.881 1.00 90.44 88 ALA A C 1
ATOM 695 O O . ALA A 1 88 ? -1.426 -6.482 8.064 1.00 90.44 88 ALA A O 1
ATOM 696 N N . SER A 1 89 ? -2.298 -7.769 9.683 1.00 91.75 89 SER A N 1
ATOM 697 C CA . SER A 1 89 ? -1.218 -8.763 9.651 1.00 91.75 89 SER A CA 1
ATOM 698 C C . SER A 1 89 ? -1.125 -9.471 8.293 1.00 91.75 89 SER A C 1
ATOM 700 O O . SER A 1 89 ? -0.033 -9.644 7.748 1.00 91.75 89 SER A O 1
ATOM 702 N N . GLN A 1 90 ? -2.266 -9.830 7.696 1.00 91.69 90 GLN A N 1
ATOM 703 C CA . GLN A 1 90 ? -2.304 -10.453 6.369 1.00 91.69 90 GLN A CA 1
ATOM 704 C C . GLN A 1 90 ? -1.794 -9.508 5.278 1.00 91.69 90 GLN A C 1
ATOM 706 O O . GLN A 1 90 ? -0.914 -9.880 4.499 1.00 91.69 90 GLN A O 1
ATOM 711 N N . ALA A 1 91 ? -2.289 -8.267 5.258 1.00 90.50 91 ALA A N 1
ATOM 712 C CA . ALA A 1 91 ? -1.827 -7.251 4.322 1.00 90.50 91 ALA A CA 1
ATOM 713 C C . ALA A 1 91 ? -0.322 -6.989 4.491 1.00 90.50 91 ALA A C 1
ATOM 715 O O . ALA A 1 91 ? 0.403 -6.875 3.502 1.00 90.50 91 ALA A O 1
ATOM 716 N N . ARG A 1 92 ? 0.178 -6.966 5.733 1.00 91.88 92 ARG A N 1
ATOM 717 C CA . ARG A 1 92 ? 1.602 -6.787 6.026 1.00 91.88 92 ARG A CA 1
ATOM 718 C C . ARG A 1 92 ? 2.460 -7.902 5.430 1.00 91.88 92 ARG A C 1
ATOM 720 O O . ARG A 1 92 ? 3.431 -7.589 4.750 1.00 91.88 92 ARG A O 1
ATOM 727 N N . LYS A 1 93 ? 2.065 -9.169 5.590 1.00 92.56 93 LYS A N 1
ATOM 728 C CA . LYS A 1 93 ? 2.777 -10.316 4.992 1.00 92.56 93 LYS A CA 1
ATOM 729 C C . LYS A 1 93 ? 2.904 -10.178 3.473 1.00 92.56 93 LYS A C 1
ATOM 731 O O . LYS A 1 93 ? 3.996 -10.322 2.931 1.00 92.56 93 LYS A O 1
ATOM 736 N N . VAL A 1 94 ? 1.809 -9.833 2.793 1.00 91.25 94 VAL A N 1
ATOM 737 C CA . VAL A 1 94 ? 1.795 -9.617 1.334 1.00 91.25 94 VAL A CA 1
ATOM 738 C C . VAL A 1 94 ? 2.724 -8.469 0.927 1.00 91.25 94 VAL A C 1
ATOM 740 O O . VAL A 1 94 ? 3.457 -8.567 -0.061 1.00 91.25 94 VAL A O 1
ATOM 743 N N . LEU A 1 95 ? 2.717 -7.3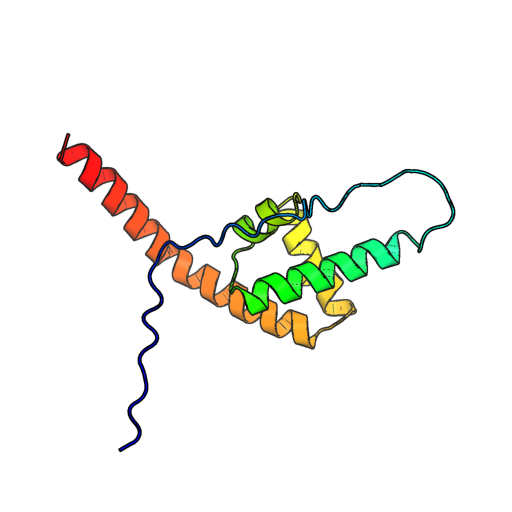68 1.680 1.00 89.19 95 LEU A N 1
ATOM 744 C CA . LEU A 1 95 ? 3.590 -6.225 1.413 1.00 89.19 95 LEU A CA 1
ATOM 745 C C . LEU A 1 95 ? 5.070 -6.554 1.641 1.00 89.19 95 LEU A C 1
ATOM 747 O O . LEU A 1 95 ? 5.916 -6.093 0.872 1.00 89.19 95 LEU A O 1
ATOM 751 N N . ASP A 1 96 ? 5.382 -7.358 2.653 1.00 90.94 96 ASP A N 1
ATOM 752 C CA . ASP A 1 96 ? 6.750 -7.762 2.972 1.00 90.94 96 ASP A CA 1
ATOM 753 C C . ASP A 1 96 ? 7.329 -8.696 1.897 1.00 90.94 96 ASP A C 1
ATOM 755 O O . ASP A 1 96 ? 8.485 -8.520 1.503 1.00 90.94 96 ASP A O 1
ATOM 759 N N . VAL A 1 97 ? 6.530 -9.618 1.345 1.00 90.50 97 VAL A N 1
ATOM 760 C CA . VAL A 1 97 ? 6.922 -10.440 0.181 1.00 90.50 97 VAL A CA 1
ATOM 761 C C . VAL A 1 97 ? 7.208 -9.551 -1.031 1.00 90.50 97 VAL A C 1
ATOM 763 O O . VAL A 1 97 ? 8.294 -9.596 -1.606 1.00 90.50 97 VAL A O 1
ATOM 766 N N . ASN A 1 98 ? 6.287 -8.640 -1.355 1.00 88.88 98 ASN A N 1
ATOM 767 C CA . ASN A 1 98 ? 6.459 -7.698 -2.464 1.00 88.88 98 ASN A CA 1
ATOM 768 C C . ASN A 1 98 ? 7.707 -6.807 -2.311 1.00 88.88 98 ASN A C 1
ATOM 770 O O . ASN A 1 98 ? 8.325 -6.407 -3.303 1.00 88.88 98 ASN A O 1
ATOM 774 N N . LYS A 1 99 ? 8.080 -6.454 -1.075 1.00 88.69 99 LYS A N 1
ATOM 775 C CA . LYS A 1 99 ? 9.287 -5.671 -0.791 1.00 88.69 99 LYS A CA 1
ATOM 776 C C . LYS A 1 99 ? 10.554 -6.476 -1.078 1.00 88.69 99 LYS A C 1
ATOM 778 O O . LYS A 1 99 ? 11.479 -5.922 -1.669 1.00 88.69 99 LYS A O 1
ATOM 783 N N . GLN A 1 100 ? 10.574 -7.753 -0.706 1.00 89.50 100 GLN A N 1
ATOM 784 C CA . GLN A 1 100 ? 11.700 -8.657 -0.957 1.00 89.50 100 GLN A CA 1
ATOM 785 C C . GLN A 1 100 ? 11.884 -8.919 -2.458 1.00 89.50 100 GLN A C 1
ATOM 787 O O . GLN A 1 100 ? 12.979 -8.760 -2.996 1.00 89.50 100 GLN A O 1
ATOM 792 N N . GLU A 1 101 ? 10.796 -9.204 -3.174 1.00 90.06 101 GLU A N 1
ATOM 793 C CA . GLU A 1 101 ? 10.834 -9.510 -4.611 1.00 90.06 101 GLU A CA 1
ATOM 794 C C . GLU A 1 101 ? 11.120 -8.289 -5.499 1.00 90.06 101 GLU A C 1
ATOM 796 O O . GLU A 1 101 ? 11.503 -8.423 -6.667 1.00 90.06 101 GLU A O 1
ATOM 801 N N . ARG A 1 102 ? 10.970 -7.068 -4.967 1.00 90.19 102 ARG A N 1
ATOM 802 C CA . ARG A 1 102 ? 11.167 -5.828 -5.731 1.00 90.19 102 ARG A CA 1
ATOM 803 C C . ARG A 1 102 ? 12.533 -5.763 -6.412 1.00 90.19 102 ARG A C 1
ATOM 805 O O . ARG A 1 102 ? 12.619 -5.228 -7.518 1.00 90.19 102 ARG A O 1
ATOM 812 N N . HIS A 1 103 ? 13.583 -6.273 -5.774 1.00 90.75 103 HIS A N 1
ATOM 813 C CA . HIS A 1 103 ? 14.934 -6.251 -6.337 1.00 90.75 103 HIS A CA 1
ATOM 814 C C . HIS A 1 103 ? 15.072 -7.189 -7.538 1.00 90.75 103 HIS A C 1
ATOM 816 O O . HIS A 1 103 ? 15.667 -6.804 -8.543 1.00 90.75 103 HIS A O 1
ATOM 822 N N . ILE A 1 104 ? 14.427 -8.355 -7.486 1.00 89.38 104 ILE A N 1
ATOM 823 C CA . ILE A 1 104 ? 14.365 -9.305 -8.603 1.00 89.38 104 ILE A CA 1
ATOM 824 C C . ILE A 1 104 ? 13.657 -8.645 -9.790 1.00 89.38 104 ILE A C 1
ATOM 826 O O . ILE A 1 104 ? 14.181 -8.600 -10.905 1.00 89.38 104 ILE A O 1
ATOM 830 N N . ARG A 1 105 ? 12.498 -8.026 -9.535 1.00 87.81 105 ARG A N 1
ATOM 831 C CA . ARG A 1 105 ? 11.754 -7.288 -10.563 1.00 87.81 105 ARG A CA 1
ATOM 832 C C . ARG A 1 105 ? 12.550 -6.103 -11.126 1.00 87.81 105 ARG A C 1
ATOM 834 O O . ARG A 1 105 ? 12.476 -5.836 -12.323 1.00 87.81 105 ARG A O 1
ATOM 841 N N . GLY A 1 106 ? 13.305 -5.395 -10.284 1.00 89.62 106 GLY A N 1
ATOM 842 C CA . GLY A 1 106 ? 14.182 -4.296 -10.694 1.00 89.62 106 GLY A CA 1
ATOM 843 C C . GLY A 1 106 ? 15.315 -4.755 -11.613 1.00 89.62 106 GLY A C 1
ATOM 844 O O . GLY A 1 106 ? 15.539 -4.136 -12.651 1.00 89.62 106 GLY A O 1
ATOM 845 N N . GLY A 1 107 ? 15.973 -5.871 -11.284 1.00 93.06 107 GLY A N 1
ATOM 846 C CA . GLY A 1 107 ? 17.031 -6.456 -12.111 1.00 93.06 107 GLY A CA 1
ATOM 847 C C . GLY A 1 107 ? 16.537 -6.864 -13.501 1.00 93.06 107 GLY A C 1
ATOM 848 O O . GLY A 1 107 ? 17.168 -6.527 -14.504 1.00 93.06 107 GLY A O 1
ATOM 849 N N . LEU A 1 108 ? 15.363 -7.505 -13.577 1.00 90.88 108 LEU A N 1
ATOM 850 C CA . LEU A 1 108 ? 14.730 -7.863 -14.852 1.00 90.88 108 LEU A CA 1
ATOM 851 C C . LEU A 1 108 ? 14.396 -6.628 -15.701 1.00 90.88 108 LEU A C 1
ATOM 853 O O . LEU A 1 108 ? 14.641 -6.639 -16.904 1.00 90.88 108 LEU A O 1
ATOM 857 N N . ALA A 1 109 ? 13.890 -5.556 -15.082 1.00 90.44 109 ALA A N 1
ATOM 858 C CA . ALA A 1 109 ? 13.574 -4.313 -15.785 1.00 90.44 109 ALA A CA 1
ATOM 859 C C . ALA A 1 109 ? 14.824 -3.652 -16.389 1.00 90.44 109 ALA A C 1
ATOM 861 O O . ALA A 1 109 ? 14.789 -3.197 -17.532 1.00 90.44 109 ALA A O 1
ATOM 862 N N . THR A 1 110 ? 15.938 -3.631 -15.649 1.00 90.50 110 THR A N 1
ATOM 863 C CA . THR A 1 110 ? 17.218 -3.128 -16.164 1.00 90.50 110 THR A CA 1
ATOM 864 C C . THR A 1 110 ? 17.721 -4.001 -17.310 1.00 90.50 110 THR A C 1
ATOM 866 O O . THR A 1 110 ? 18.031 -3.472 -18.373 1.00 90.50 110 THR A O 1
ATOM 869 N N . ARG A 1 111 ? 17.742 -5.330 -17.144 1.00 88.75 111 ARG A N 1
ATOM 870 C CA . ARG A 1 111 ? 18.184 -6.259 -18.198 1.00 88.75 111 ARG A CA 1
ATOM 871 C C . ARG A 1 111 ? 17.402 -6.061 -19.498 1.00 88.75 111 ARG A C 1
ATOM 873 O O . ARG A 1 111 ? 18.000 -5.968 -20.565 1.00 88.75 111 ARG A O 1
ATOM 880 N N . GLU A 1 112 ? 16.081 -5.953 -19.399 1.00 88.56 112 GLU A N 1
ATOM 881 C CA . GLU A 1 112 ? 15.203 -5.757 -20.553 1.00 88.56 112 GLU A CA 1
ATOM 882 C C . GLU A 1 112 ? 15.452 -4.409 -21.247 1.00 88.56 112 GLU A C 1
ATOM 884 O O . GLU A 1 112 ? 15.578 -4.363 -22.471 1.00 88.56 112 GLU A O 1
ATOM 889 N N . LYS A 1 113 ? 15.624 -3.322 -20.475 1.00 88.31 113 LYS A N 1
ATOM 890 C CA . LYS A 1 113 ? 15.962 -1.992 -21.012 1.00 88.31 113 LYS A CA 1
ATOM 891 C C . LYS A 1 113 ? 17.194 -2.052 -21.918 1.00 88.31 113 LYS A C 1
ATOM 893 O O . LYS A 1 113 ? 17.160 -1.506 -23.015 1.00 88.31 113 LYS A O 1
ATOM 898 N N . TYR A 1 114 ? 18.267 -2.708 -21.476 1.00 87.44 114 TYR A N 1
ATOM 899 C CA . TYR A 1 114 ? 19.510 -2.780 -22.250 1.00 87.44 114 TYR A CA 1
ATOM 900 C C . TYR A 1 114 ? 19.454 -3.798 -23.395 1.00 87.44 114 TYR A C 1
ATOM 902 O O . TYR A 1 114 ? 20.057 -3.547 -24.436 1.00 87.44 114 TYR A O 1
ATOM 910 N N . ARG A 1 115 ? 18.672 -4.882 -23.271 1.00 85.00 115 ARG A N 1
ATOM 911 C CA . ARG A 1 115 ? 18.437 -5.822 -24.382 1.00 85.00 115 ARG A CA 1
ATOM 912 C C . ARG A 1 115 ? 17.795 -5.127 -25.585 1.00 85.00 115 ARG A C 1
ATOM 914 O O . ARG A 1 115 ? 18.228 -5.338 -26.711 1.00 85.00 115 ARG A O 1
ATOM 921 N N . HIS A 1 116 ? 16.804 -4.270 -25.347 1.00 78.62 116 HIS A N 1
ATOM 922 C CA . HIS A 1 116 ? 16.142 -3.513 -26.414 1.00 78.62 116 HIS A CA 1
ATOM 923 C C . HIS A 1 116 ? 17.007 -2.407 -27.020 1.00 78.62 116 HIS A C 1
ATOM 925 O O . HIS A 1 116 ? 16.801 -2.057 -28.175 1.00 78.62 116 HIS A O 1
ATOM 931 N N . ILE A 1 117 ? 17.955 -1.853 -26.259 1.00 80.06 117 ILE A N 1
ATOM 932 C CA . ILE A 1 117 ? 18.907 -0.860 -26.777 1.00 80.06 117 ILE A CA 1
ATOM 933 C C . ILE A 1 117 ? 19.907 -1.517 -27.739 1.00 80.06 117 ILE A C 1
ATOM 935 O O . ILE A 1 117 ? 20.287 -0.889 -28.713 1.00 80.06 117 ILE A O 1
ATOM 939 N N . HIS A 1 118 ? 20.309 -2.768 -27.492 1.00 70.81 118 HIS A N 1
ATOM 940 C CA . HIS A 1 118 ? 21.271 -3.495 -28.335 1.00 70.81 118 HIS A CA 1
ATOM 941 C C . HIS A 1 118 ? 20.655 -4.160 -29.580 1.00 70.81 118 HIS A C 1
ATOM 943 O O . HIS A 1 118 ? 21.380 -4.533 -30.492 1.00 70.81 118 HIS A O 1
ATOM 949 N N . GLN A 1 119 ? 19.334 -4.358 -29.603 1.00 60.69 119 GLN A N 1
ATOM 950 C CA . GLN A 1 119 ? 18.596 -4.921 -30.746 1.00 60.69 119 GLN A CA 1
ATOM 951 C C . GLN A 1 119 ? 18.065 -3.851 -31.715 1.00 60.69 119 GLN A C 1
ATOM 953 O O . GLN A 1 119 ? 17.297 -4.178 -32.618 1.00 60.69 119 GLN A O 1
ATOM 958 N N . ARG A 1 120 ? 18.417 -2.584 -31.495 1.00 54.22 120 ARG A N 1
ATOM 959 C CA . ARG A 1 120 ? 18.015 -1.440 -32.312 1.00 54.22 120 ARG A CA 1
ATOM 960 C C . ARG A 1 120 ? 19.194 -0.949 -33.130 1.00 54.22 120 ARG A C 1
ATOM 962 O O . ARG A 1 120 ? 18.933 -0.533 -34.275 1.00 54.22 120 ARG A O 1
#

InterPro domains:
  IPR014208 Sporulation stage III, transcriptional regulator SpoIIID [PF12116] (37-116)
  IPR014208 Sporulation stage III, transcriptional regulator SpoIIID [TIGR02844] (37-115)
  IPR018356 Transcription regulator, HTH DeoR-type, conserved site [PS00894] (43-76)

Secondary structure (DSSP, 8-state):
----------S-------S-----------S-PSPHHHHHHHHHHHHHHHHHHHT--HHHHHHHHT--HHHHHHIIIIIHHHH-HHHHHHHHHHHHHHHHHHHHHHHHHHHHHHHHHHT-

Radius of gyration: 18.63 Å; chains: 1; bounding box: 48×59×48 Å

Sequence (120 aa):
MFGVKEKKNLPGQVKEHKGKDLRIHCKNSSFGGPSLKDYIEERAIEIANYIVKENATVRQTAKKFGVSKSTVHKDVTERLCQLNPMLASQARKVLDVNKQERHIRGGLATREKYRHIHQR

pLDDT: mean 73.5, std 22.26, range [27.84, 93.06]